Protein AF-A0A9N9BN86-F1 (afdb_monomer_lite)

Organism: NCBI:txid1117310

pLDDT: mean 84.0, std 13.34, range [49.69, 97.06]

Sequence (159 aa):
MSGKKNVKRAENRRKSSTTIDMEAQTDTLFTNIRNTLSELECGFEDIDRLLEPLLSRPLSELASSLGPIDRARLYLLYGFTLNSLISLFLELKGQDSKIKILEEQYKRIQDCSEKITNTVNPPQPSLSINRNAASRFIKHALTNRDNDARENRRGGGLK

Secondary structure (DSSP, 8-state):
--HHHHHHHHHHHHHHHHHHHHHHHHHHHHHHHHHHHHHHHHHHHHHHHHHHHHHSS-HHHHHHTS-HHHHHHHHHHHHHHHHHHHHHHHHHTT--S--HHHHHHHHHHHHHHHHHHHHHSPPPP-----HHHHHHHHHHHHHHHHHHHHHHHHTT---

InterPro domains:
  IPR011082 Exosome-associated factor Rrp47/DNA strand repair C1D [PTHR15341] (31-148)

Radius of gyration: 37.5 Å; chains: 1; bounding box: 89×49×107 Å

Structure (mmCIF, N/CA/C/O backbone):
data_AF-A0A9N9BN86-F1
#
_entry.id   AF-A0A9N9BN86-F1
#
loop_
_atom_site.group_PDB
_atom_site.id
_atom_site.type_symbol
_atom_site.label_atom_id
_atom_site.label_alt_id
_atom_site.label_comp_id
_atom_site.label_asym_id
_atom_site.label_entity_id
_atom_site.label_seq_id
_atom_site.pdbx_PDB_ins_code
_atom_site.Cartn_x
_atom_site.Cartn_y
_atom_site.Cartn_z
_atom_site.occupancy
_atom_site.B_iso_or_equiv
_atom_site.auth_seq_id
_atom_site.auth_comp_id
_atom_site.auth_asym_id
_atom_site.auth_atom_id
_atom_site.pdbx_PDB_model_num
ATOM 1 N N . MET A 1 1 ? -20.229 23.419 70.866 1.00 56.28 1 MET A N 1
ATOM 2 C CA . MET A 1 1 ? -20.761 22.451 69.869 1.00 56.28 1 MET A CA 1
ATOM 3 C C . MET A 1 1 ? -20.727 22.946 68.403 1.00 56.28 1 MET A C 1
ATOM 5 O O . MET A 1 1 ? -21.299 22.286 67.546 1.00 56.28 1 MET A O 1
ATOM 9 N N . SER A 1 2 ? -20.017 24.038 68.063 1.00 56.75 2 SER A N 1
ATOM 10 C CA . SER A 1 2 ? -20.078 24.659 66.717 1.00 56.75 2 SER A CA 1
ATOM 11 C C . SER A 1 2 ? -19.072 24.095 65.682 1.00 56.75 2 SER A C 1
ATOM 13 O O . SER A 1 2 ? -19.364 24.034 64.490 1.00 56.75 2 SER A O 1
ATOM 15 N N . GLY A 1 3 ? -17.914 23.575 66.115 1.00 56.47 3 GLY A N 1
ATOM 16 C CA . GLY A 1 3 ? -16.835 23.148 65.201 1.00 56.47 3 GLY A CA 1
ATOM 17 C C . GLY A 1 3 ? -17.127 21.902 64.347 1.00 56.47 3 GLY A C 1
ATOM 18 O O . GLY A 1 3 ? -16.774 21.863 63.172 1.00 56.47 3 GLY A O 1
ATOM 19 N N . LYS A 1 4 ? -17.840 20.896 64.881 1.00 57.38 4 LYS A N 1
ATOM 20 C CA . LYS A 1 4 ? -18.084 19.618 64.170 1.00 57.38 4 LYS A CA 1
ATOM 21 C C . LYS A 1 4 ? -19.048 19.744 62.976 1.00 57.38 4 LYS A C 1
ATOM 23 O O . LYS A 1 4 ? -19.003 18.916 62.069 1.00 57.38 4 LYS A O 1
ATOM 28 N N . LYS A 1 5 ? -19.906 20.775 62.950 1.00 60.00 5 LYS A N 1
ATOM 29 C CA . LYS A 1 5 ? -20.876 21.013 61.862 1.00 60.00 5 LYS A CA 1
ATOM 30 C C . LYS A 1 5 ? -20.208 21.622 60.621 1.00 60.00 5 LYS A C 1
ATOM 32 O O . LYS A 1 5 ? -20.579 21.280 59.502 1.00 60.00 5 LYS A O 1
ATOM 37 N N . ASN A 1 6 ? -19.187 22.461 60.817 1.00 60.88 6 ASN A N 1
ATOM 38 C CA . ASN A 1 6 ? -18.442 23.091 59.722 1.00 60.88 6 ASN A CA 1
ATOM 39 C C . ASN A 1 6 ? -17.482 22.122 59.018 1.00 60.88 6 ASN A C 1
ATOM 41 O O . ASN A 1 6 ? -17.391 22.155 57.795 1.00 60.88 6 ASN A O 1
ATOM 45 N N . VAL A 1 7 ? -16.851 21.200 59.754 1.00 62.47 7 VAL A N 1
ATOM 46 C CA . VAL A 1 7 ? -15.955 20.185 59.165 1.00 62.47 7 VAL A CA 1
ATOM 47 C C . VAL A 1 7 ? -16.724 19.224 58.248 1.00 62.47 7 VAL A C 1
ATOM 49 O O . VAL A 1 7 ? -16.340 19.041 57.097 1.00 62.47 7 VAL A O 1
ATOM 52 N N . LYS A 1 8 ? -17.885 18.707 58.687 1.00 63.38 8 LYS A N 1
ATOM 53 C CA . LYS A 1 8 ? -18.746 17.852 57.842 1.00 63.38 8 LYS A CA 1
ATOM 54 C C . LYS A 1 8 ? -19.254 18.567 56.583 1.00 63.38 8 LYS A C 1
ATOM 56 O O . LYS A 1 8 ? -19.378 17.944 55.534 1.00 63.38 8 LYS A O 1
ATOM 61 N N . ARG A 1 9 ? -19.533 19.875 56.665 1.00 60.53 9 ARG A N 1
ATOM 62 C CA . ARG A 1 9 ? -19.994 20.683 55.522 1.00 60.53 9 ARG A CA 1
ATOM 63 C C . ARG A 1 9 ? -18.872 20.958 54.514 1.00 60.53 9 ARG A C 1
ATOM 65 O O . ARG A 1 9 ? -19.133 20.953 53.315 1.00 60.53 9 ARG A O 1
ATOM 72 N N . ALA A 1 10 ? -17.644 21.170 54.987 1.00 62.84 10 ALA A N 1
ATOM 73 C CA . ALA A 1 10 ? -16.469 21.347 54.136 1.00 62.84 10 ALA A CA 1
ATOM 74 C C . ALA A 1 10 ? -16.081 20.045 53.416 1.00 62.84 10 ALA A C 1
ATOM 76 O O . ALA A 1 10 ? -15.748 20.068 52.236 1.00 62.84 10 ALA A O 1
ATOM 77 N N . GLU A 1 11 ? -16.192 18.903 54.092 1.00 65.31 11 GLU A N 1
ATOM 78 C CA . GLU A 1 11 ? -15.864 17.601 53.509 1.00 65.31 11 GLU A CA 1
ATOM 79 C C . GLU A 1 11 ? -16.904 17.119 52.490 1.00 65.31 11 GLU A C 1
ATOM 81 O O . GLU A 1 11 ? -16.539 16.568 51.454 1.00 65.31 11 GLU A O 1
ATOM 86 N N . ASN A 1 12 ? -18.189 17.421 52.708 1.00 62.84 12 ASN A N 1
ATOM 87 C CA . ASN A 1 12 ? -19.237 17.137 51.725 1.00 62.84 12 ASN A CA 1
ATOM 88 C C . ASN A 1 12 ? -19.093 17.995 50.453 1.00 62.84 12 ASN A C 1
ATOM 90 O O . ASN A 1 12 ? -19.348 17.517 49.353 1.00 62.84 12 ASN A O 1
ATOM 94 N N . ARG A 1 13 ? -18.626 19.248 50.586 1.00 61.78 13 ARG A N 1
ATOM 95 C CA . ARG A 1 13 ? -18.305 20.121 49.440 1.00 61.78 13 ARG A CA 1
ATOM 96 C C . ARG A 1 13 ? -17.086 19.636 48.656 1.00 61.78 13 ARG A C 1
ATOM 98 O O . ARG A 1 13 ? -17.100 19.699 47.436 1.00 61.78 13 ARG A O 1
ATOM 105 N N . ARG A 1 14 ? -16.060 19.123 49.344 1.00 60.78 14 ARG A N 1
ATOM 106 C CA . ARG A 1 14 ? -14.881 18.524 48.698 1.00 60.78 14 ARG A CA 1
ATOM 107 C C . ARG A 1 14 ? -15.240 17.242 47.946 1.00 60.78 14 ARG A C 1
ATOM 109 O O . ARG A 1 14 ? -14.880 17.127 46.786 1.00 60.78 14 ARG A O 1
ATOM 116 N N . LYS A 1 15 ? -16.020 16.340 48.557 1.00 62.69 15 LYS A N 1
ATOM 117 C CA . LYS A 1 15 ? -16.512 15.121 47.889 1.00 62.69 15 LYS A CA 1
ATOM 118 C C . LYS A 1 15 ? -17.380 15.438 46.670 1.00 62.69 15 LYS A C 1
ATOM 120 O O . LYS A 1 15 ? -17.155 14.850 45.626 1.00 62.69 15 LYS A O 1
ATOM 125 N N . SER A 1 16 ? -18.292 16.407 46.790 1.00 60.28 16 SER A N 1
ATOM 126 C CA . SER A 1 16 ? -19.118 16.896 45.676 1.00 60.28 16 SER A CA 1
ATOM 127 C C . SER A 1 16 ? -18.297 17.513 44.535 1.00 60.28 16 SER A C 1
ATOM 129 O O . SER A 1 16 ? -18.668 17.335 43.384 1.00 60.28 16 SER A O 1
ATOM 131 N N . SER A 1 17 ? -17.202 18.224 44.826 1.00 63.25 17 SER A N 1
ATOM 132 C CA . SER A 1 17 ? -16.309 18.770 43.791 1.00 63.25 17 SER A CA 1
ATOM 133 C C . SER A 1 17 ? -15.570 17.654 43.055 1.00 63.25 17 SER A C 1
ATOM 135 O O . SER A 1 17 ? -15.606 17.606 41.837 1.00 63.25 17 SER A O 1
ATOM 137 N N . THR A 1 18 ? -14.983 16.700 43.786 1.00 64.62 18 THR A N 1
ATOM 138 C CA . THR A 1 18 ? -14.238 15.583 43.184 1.00 64.62 18 THR A CA 1
ATOM 139 C C . THR A 1 18 ? -15.123 14.679 42.322 1.00 64.62 18 THR A C 1
ATOM 141 O O . THR A 1 18 ? -14.659 14.170 41.308 1.00 64.62 18 THR A O 1
ATOM 144 N N . THR A 1 19 ? -16.396 14.487 42.687 1.00 64.88 19 THR A N 1
ATOM 145 C CA . THR A 1 19 ? -17.356 13.745 41.852 1.00 64.88 19 THR A CA 1
ATOM 146 C C . THR A 1 19 ? -17.712 14.496 40.572 1.00 64.88 19 THR A C 1
ATOM 148 O O . THR A 1 19 ? -17.741 13.874 39.519 1.00 64.88 19 THR A O 1
ATOM 151 N N . ILE A 1 20 ? -17.902 15.819 40.640 1.00 70.62 20 ILE A N 1
ATOM 152 C CA . ILE A 1 20 ? -18.182 16.655 39.459 1.00 70.62 20 ILE A CA 1
ATOM 153 C C . ILE A 1 20 ? -16.983 16.657 38.496 1.00 70.62 20 ILE A C 1
ATOM 155 O O . ILE A 1 20 ? -17.166 16.536 37.288 1.00 70.62 20 ILE A O 1
ATOM 159 N N . ASP A 1 21 ? -15.758 16.731 39.020 1.00 70.81 21 ASP A N 1
ATOM 160 C CA . ASP A 1 21 ? -14.534 16.706 38.209 1.00 70.81 21 ASP A CA 1
ATOM 161 C C . ASP A 1 21 ? -14.336 15.341 37.512 1.00 70.81 21 ASP A C 1
ATOM 163 O O . ASP A 1 21 ? -13.904 15.275 36.361 1.00 70.81 21 ASP A O 1
ATOM 167 N N . MET A 1 22 ? -14.699 14.239 38.181 1.00 73.50 22 MET A N 1
ATOM 168 C CA . MET A 1 22 ? -14.704 12.893 37.595 1.00 73.50 22 MET A CA 1
ATOM 169 C C . MET A 1 22 ? -15.784 12.721 36.520 1.00 73.50 22 MET A C 1
ATOM 171 O O . MET A 1 22 ? -15.494 12.147 35.473 1.00 73.50 22 MET A O 1
ATOM 175 N N . GLU A 1 23 ? -17.001 13.214 36.764 1.00 75.12 23 GLU A N 1
ATOM 176 C CA . GLU A 1 23 ? -18.119 13.160 35.811 1.00 75.12 23 GLU A CA 1
ATOM 177 C C . GLU A 1 23 ? -17.799 13.963 34.539 1.00 75.12 23 GLU A C 1
ATOM 179 O O . GLU A 1 23 ? -17.913 13.442 33.428 1.00 75.12 23 GLU A O 1
ATOM 184 N N . ALA A 1 24 ? -17.254 15.174 34.691 1.00 76.88 24 ALA A N 1
ATOM 185 C CA . ALA A 1 24 ? -16.799 15.992 33.568 1.00 76.88 24 ALA A CA 1
ATOM 186 C C . ALA A 1 24 ? -15.672 15.312 32.763 1.00 76.88 24 ALA A C 1
ATOM 188 O O . ALA A 1 24 ? -15.652 15.372 31.529 1.00 76.88 24 ALA A O 1
ATOM 189 N N . GLN A 1 25 ? -14.749 14.617 33.439 1.00 84.56 25 GLN A N 1
ATOM 190 C CA . GLN A 1 25 ? -13.692 13.850 32.777 1.00 84.56 25 GLN A CA 1
ATOM 191 C C . GLN A 1 25 ? -14.255 12.644 32.009 1.00 84.56 25 GLN A C 1
ATOM 193 O O . GLN A 1 25 ? -13.784 12.346 30.907 1.00 84.56 25 GLN A O 1
ATOM 198 N N . THR A 1 26 ? -15.268 11.958 32.552 1.00 85.81 26 THR A N 1
ATOM 199 C CA . THR A 1 26 ? -15.932 10.850 31.853 1.00 85.81 26 THR A CA 1
ATOM 200 C C . THR A 1 26 ? -16.718 11.328 30.641 1.00 85.81 26 THR A C 1
ATOM 202 O O . THR A 1 26 ? -16.586 10.728 29.578 1.00 85.81 26 THR A O 1
ATOM 205 N N . ASP A 1 27 ? -17.444 12.442 30.743 1.00 90.81 27 ASP A N 1
ATOM 206 C CA . ASP A 1 27 ? -18.188 13.024 29.620 1.00 90.81 27 ASP A CA 1
ATOM 207 C C . ASP A 1 27 ? -17.250 13.466 28.492 1.00 90.81 27 ASP A C 1
ATOM 209 O O . ASP A 1 27 ? -17.519 13.234 27.308 1.00 90.81 27 ASP A O 1
ATOM 213 N N . THR A 1 28 ? -16.097 14.028 28.857 1.00 93.12 28 THR A N 1
ATOM 214 C CA . THR A 1 28 ? -15.039 14.379 27.902 1.00 93.12 28 THR A CA 1
ATOM 215 C C . THR A 1 28 ? -14.486 13.130 27.209 1.00 93.12 28 THR A C 1
ATOM 217 O O . THR A 1 28 ? -14.339 13.112 25.987 1.00 93.12 28 THR A O 1
ATOM 220 N N . LEU A 1 29 ? -14.233 12.049 27.955 1.00 95.06 29 LEU A N 1
ATOM 221 C CA . LEU A 1 29 ? -13.775 10.772 27.398 1.00 95.06 29 LEU A CA 1
ATOM 222 C C . LEU A 1 29 ? -14.811 10.145 26.451 1.00 95.06 29 LEU A C 1
ATOM 224 O O . LEU A 1 29 ? -14.447 9.720 25.355 1.00 95.06 29 LEU A O 1
ATOM 228 N N . PHE A 1 30 ? -16.093 10.131 26.822 1.00 95.06 30 PHE A N 1
ATOM 229 C CA . PHE A 1 30 ? -17.164 9.631 25.954 1.00 95.06 30 PHE A CA 1
ATOM 230 C C . PHE A 1 30 ? -17.305 10.457 24.677 1.00 95.06 30 PHE A C 1
ATOM 232 O O . PHE A 1 30 ? -17.513 9.893 23.602 1.00 95.06 30 PHE A O 1
ATOM 239 N N . THR A 1 31 ? -17.158 11.777 24.783 1.00 95.81 31 THR A N 1
ATOM 240 C CA . THR A 1 31 ? -17.179 12.676 23.625 1.00 95.81 31 THR A CA 1
ATOM 241 C C . THR A 1 31 ? -16.017 12.374 22.682 1.00 95.81 31 THR A C 1
ATOM 243 O O . THR A 1 31 ? -16.235 12.212 21.485 1.00 95.81 31 THR A O 1
ATOM 246 N N . ASN A 1 32 ? -14.803 12.194 23.211 1.00 95.75 32 ASN A N 1
ATOM 247 C CA . ASN A 1 32 ? -13.636 11.840 22.402 1.00 95.75 32 ASN A CA 1
ATOM 248 C C . ASN A 1 32 ? -13.821 10.502 21.679 1.00 95.75 32 ASN A C 1
ATOM 250 O O . ASN A 1 32 ? -13.582 10.426 20.480 1.00 95.75 32 ASN A O 1
ATOM 254 N N . ILE A 1 33 ? -14.307 9.469 22.376 1.00 95.75 33 ILE A N 1
ATOM 255 C CA . ILE A 1 33 ? -14.568 8.155 21.766 1.00 95.75 33 ILE A CA 1
ATOM 256 C C . ILE A 1 33 ? -15.593 8.267 20.634 1.00 95.75 33 ILE A C 1
ATOM 258 O O . ILE A 1 33 ? -15.396 7.686 19.570 1.00 95.75 33 ILE A O 1
ATOM 262 N N . ARG A 1 34 ? -16.681 9.020 20.843 1.00 96.12 34 ARG A N 1
ATOM 263 C CA . ARG A 1 34 ? -17.699 9.240 19.806 1.00 96.12 34 ARG A CA 1
ATOM 264 C C . ARG A 1 34 ? -17.137 9.969 18.593 1.00 96.12 34 ARG A C 1
ATOM 266 O O . ARG A 1 34 ? -17.435 9.569 17.473 1.00 96.12 34 ARG A O 1
ATOM 273 N N . ASN A 1 35 ? -16.321 10.995 18.814 1.00 97.06 35 ASN A N 1
ATOM 274 C CA . ASN A 1 35 ? -15.690 11.738 17.728 1.00 97.06 35 ASN A CA 1
ATOM 275 C C . ASN A 1 35 ? -14.750 10.833 16.925 1.00 97.06 35 ASN A C 1
ATOM 277 O O . ASN A 1 35 ? -14.880 10.765 15.710 1.00 97.06 35 ASN A O 1
ATOM 281 N N . THR A 1 36 ? -13.884 10.062 17.593 1.00 95.38 36 THR A N 1
ATOM 282 C CA . THR A 1 36 ? -12.988 9.110 16.918 1.00 95.38 36 THR A CA 1
ATOM 283 C C . THR A 1 36 ? -13.758 8.044 16.140 1.00 95.38 36 THR A C 1
ATOM 285 O O . THR A 1 36 ? -13.348 7.678 15.043 1.00 95.38 36 THR A O 1
ATOM 288 N N . LEU A 1 37 ? -14.883 7.551 16.668 1.00 95.25 37 LEU A N 1
ATOM 289 C CA . LEU A 1 37 ? -15.722 6.592 15.948 1.00 95.25 37 LEU A CA 1
ATOM 290 C C . LEU A 1 37 ? -16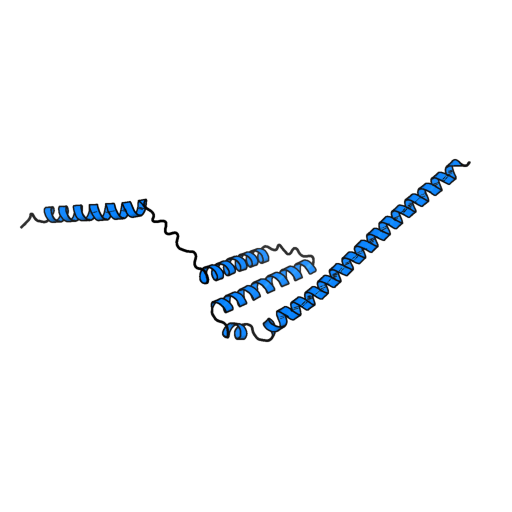.344 7.218 14.693 1.00 95.25 37 LEU A C 1
ATOM 292 O O . LEU A 1 37 ? -16.302 6.609 13.632 1.00 95.25 37 LEU A O 1
ATOM 296 N N . SER A 1 38 ? -16.857 8.445 14.801 1.00 96.56 38 SER A N 1
ATOM 297 C CA . SER A 1 38 ? -17.412 9.169 13.655 1.00 96.56 38 SER A CA 1
ATOM 298 C C . SER A 1 38 ? -16.349 9.472 12.595 1.00 96.56 38 SER A C 1
ATOM 300 O O . SER A 1 38 ? -16.617 9.327 11.407 1.00 96.56 38 SER A O 1
ATOM 302 N N . GLU A 1 39 ? -15.137 9.856 13.001 1.00 96.12 39 GLU A N 1
ATOM 303 C CA . GLU A 1 39 ? -14.004 10.056 12.088 1.00 96.12 39 GLU A CA 1
ATOM 304 C C . GLU A 1 39 ? -13.616 8.756 11.377 1.00 96.12 3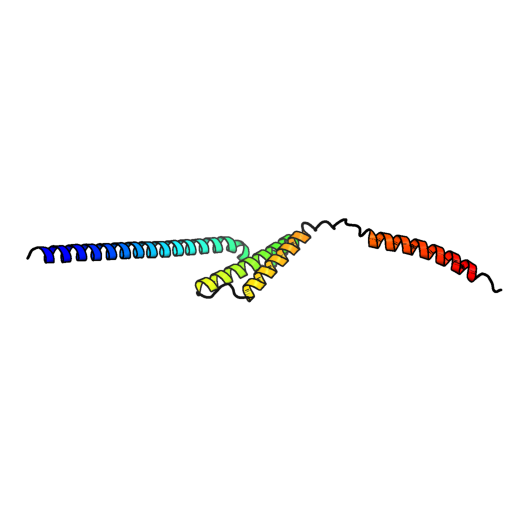9 GLU A C 1
ATOM 306 O O . GLU A 1 39 ? -13.350 8.765 10.175 1.00 96.12 39 GLU A O 1
ATOM 311 N N . LEU A 1 40 ? -13.619 7.634 12.101 1.00 94.31 40 LEU A N 1
ATOM 312 C CA . LEU A 1 40 ? -13.336 6.318 11.539 1.00 94.31 40 LEU A CA 1
ATOM 313 C C . LEU A 1 40 ? -14.399 5.895 10.513 1.00 94.31 40 LEU A C 1
ATOM 315 O O . LEU A 1 40 ? -14.045 5.399 9.447 1.00 94.31 40 LEU A O 1
ATOM 319 N N . GLU A 1 41 ? -15.683 6.110 10.808 1.00 95.31 41 GLU A N 1
ATOM 320 C CA . GLU A 1 41 ? -16.794 5.837 9.884 1.00 95.31 41 GLU A CA 1
ATOM 321 C C . GLU A 1 41 ? -16.677 6.667 8.599 1.00 95.31 41 GLU A C 1
ATOM 323 O O . GLU A 1 41 ? -16.711 6.105 7.504 1.00 95.31 41 GLU A O 1
ATOM 328 N N . CYS A 1 42 ? -16.430 7.976 8.717 1.00 96.62 42 CYS A N 1
ATOM 329 C CA . CYS A 1 42 ? -16.163 8.839 7.562 1.00 96.62 42 CYS A CA 1
ATOM 330 C C . CYS A 1 42 ? -14.940 8.363 6.761 1.00 96.62 42 CYS A C 1
ATOM 332 O O . CYS A 1 42 ? -14.967 8.340 5.532 1.00 96.62 42 CYS A O 1
ATOM 334 N N . GLY A 1 43 ? -13.875 7.936 7.449 1.00 94.62 43 GLY A N 1
ATOM 335 C CA . GLY A 1 43 ? -12.676 7.402 6.807 1.00 94.62 43 GLY A CA 1
ATOM 336 C C . GLY A 1 43 ? -12.946 6.141 5.980 1.00 94.62 43 GLY A C 1
ATOM 337 O O . GLY A 1 43 ? -12.356 5.979 4.911 1.00 94.62 43 GLY A O 1
ATOM 338 N N . PHE A 1 44 ? -13.856 5.266 6.422 1.00 94.31 44 PHE A N 1
ATOM 339 C CA . PHE A 1 44 ? -14.269 4.102 5.635 1.00 94.31 44 PHE A CA 1
ATOM 340 C C . PHE A 1 44 ? -15.038 4.493 4.371 1.00 94.31 44 PHE A C 1
ATOM 342 O O . PHE A 1 44 ? -14.747 3.946 3.309 1.00 94.31 44 PHE A O 1
ATOM 349 N N . GLU A 1 45 ? -15.944 5.473 4.448 1.00 95.88 45 GLU A N 1
ATOM 350 C CA . GLU A 1 45 ? -16.638 5.980 3.256 1.00 95.88 45 GLU A CA 1
ATOM 351 C C . GLU A 1 45 ? -15.658 6.545 2.217 1.00 95.88 45 GLU A C 1
ATOM 353 O O . GLU A 1 45 ? -15.819 6.325 1.014 1.00 95.88 45 GLU A O 1
ATOM 358 N N . ASP A 1 46 ? -14.623 7.256 2.665 1.00 95.19 46 ASP A N 1
ATOM 359 C CA . ASP A 1 46 ? -13.593 7.795 1.779 1.00 95.19 46 ASP A CA 1
ATOM 360 C C . ASP A 1 46 ? -12.752 6.684 1.133 1.00 95.19 46 ASP A C 1
ATOM 362 O O . ASP A 1 46 ? -12.465 6.743 -0.066 1.00 95.19 46 ASP A O 1
ATOM 366 N N . ILE A 1 47 ? -12.393 5.643 1.893 1.00 93.56 47 ILE A N 1
ATOM 367 C CA . ILE A 1 47 ? -11.692 4.464 1.363 1.00 93.56 47 ILE A CA 1
ATOM 368 C C . ILE A 1 47 ? -12.542 3.767 0.297 1.00 93.56 47 ILE A C 1
ATOM 370 O O . ILE A 1 47 ? -12.022 3.463 -0.778 1.00 93.56 47 ILE A O 1
ATOM 374 N N . ASP A 1 48 ? -13.834 3.557 0.551 1.00 93.25 48 ASP A N 1
ATOM 375 C CA . ASP A 1 48 ? -14.740 2.912 -0.402 1.00 93.25 48 ASP A CA 1
ATOM 376 C C . ASP A 1 48 ? -14.829 3.706 -1.712 1.00 93.25 48 ASP A C 1
ATOM 378 O O . ASP A 1 48 ? -14.672 3.136 -2.795 1.00 93.25 48 ASP A O 1
ATOM 382 N N . ARG A 1 49 ? -14.968 5.036 -1.630 1.00 94.56 49 ARG A N 1
ATOM 383 C CA . ARG A 1 49 ? -14.973 5.927 -2.806 1.00 94.56 49 ARG A CA 1
ATOM 384 C C . ARG A 1 49 ? -13.659 5.879 -3.588 1.00 94.56 49 ARG A C 1
ATOM 386 O O . ARG A 1 49 ? -13.670 5.907 -4.817 1.00 94.56 49 ARG A O 1
ATOM 393 N N . LEU A 1 50 ? -12.517 5.819 -2.901 1.00 92.62 50 LEU A N 1
ATOM 394 C CA . LEU A 1 50 ? -11.199 5.750 -3.543 1.00 92.62 50 LEU A CA 1
ATOM 395 C C . LEU A 1 50 ? -10.936 4.387 -4.199 1.00 92.62 50 LEU A C 1
ATOM 397 O O . LEU A 1 50 ? -10.255 4.320 -5.227 1.00 92.62 50 LEU A O 1
ATOM 401 N N . LEU A 1 51 ? -11.455 3.304 -3.616 1.00 91.62 51 LEU A N 1
ATOM 402 C CA . LEU A 1 51 ? -11.263 1.943 -4.113 1.00 91.62 51 LEU A CA 1
ATOM 403 C C . LEU A 1 51 ? -12.255 1.555 -5.211 1.00 91.62 51 LEU A C 1
ATOM 405 O O . LEU A 1 51 ? -11.895 0.746 -6.066 1.00 91.62 51 LEU A O 1
ATOM 409 N N . GLU A 1 52 ? -13.454 2.139 -5.240 1.00 91.81 52 GLU A N 1
ATOM 410 C CA . GLU A 1 52 ? -14.484 1.873 -6.253 1.00 91.81 52 GLU A CA 1
ATOM 411 C C . GLU A 1 52 ? -13.932 1.809 -7.695 1.00 91.81 52 GLU A C 1
ATOM 413 O O . GLU A 1 52 ? -14.096 0.771 -8.349 1.00 91.81 52 GLU A O 1
ATOM 418 N N . PRO A 1 53 ? -13.206 2.820 -8.220 1.00 88.56 53 PRO A N 1
ATOM 419 C CA . PRO A 1 53 ? -12.705 2.765 -9.593 1.00 88.56 53 PRO A CA 1
ATOM 420 C C . PRO A 1 53 ? -11.687 1.640 -9.811 1.00 88.56 53 PRO A C 1
ATOM 422 O O . PRO A 1 53 ? -11.621 1.073 -10.906 1.00 88.56 53 PRO A O 1
ATOM 425 N N . LEU A 1 54 ? -10.906 1.292 -8.785 1.00 86.19 54 LEU A N 1
ATOM 426 C CA . LEU A 1 54 ? -9.910 0.224 -8.854 1.00 86.19 54 LEU A CA 1
ATOM 427 C C . LEU A 1 54 ? -10.555 -1.164 -8.833 1.00 86.19 54 LEU A C 1
ATOM 429 O O . LEU A 1 54 ? -10.018 -2.064 -9.475 1.00 86.19 54 LEU A O 1
ATOM 433 N N . LEU A 1 55 ? -11.678 -1.319 -8.128 1.00 89.19 55 LEU A N 1
ATOM 434 C CA . LEU A 1 55 ? -12.404 -2.581 -7.952 1.00 89.19 55 LEU A CA 1
ATOM 435 C C . LEU A 1 55 ? -13.531 -2.787 -8.977 1.00 89.19 55 LEU A C 1
ATOM 437 O O . LEU A 1 55 ? -14.059 -3.891 -9.088 1.00 89.19 55 LEU A O 1
ATOM 441 N N . SER A 1 56 ? -13.866 -1.757 -9.761 1.00 90.56 56 SER A N 1
ATOM 442 C CA . SER A 1 56 ? -14.906 -1.788 -10.805 1.00 90.56 56 SER A CA 1
ATOM 443 C C . SER A 1 56 ? -14.686 -2.844 -11.899 1.00 90.56 56 SER A C 1
ATOM 445 O O . SER A 1 56 ? -15.629 -3.239 -12.585 1.00 90.56 56 SER A O 1
ATOM 447 N N . ARG A 1 57 ? -13.444 -3.304 -12.075 1.00 90.62 57 ARG A N 1
ATOM 448 C CA . ARG A 1 57 ? -13.048 -4.321 -13.053 1.00 90.62 57 ARG A CA 1
ATOM 449 C C . ARG A 1 57 ? -11.925 -5.200 -12.504 1.00 90.62 57 ARG A C 1
ATOM 451 O O . ARG A 1 57 ? -11.180 -4.756 -11.629 1.00 90.62 57 ARG A O 1
ATOM 458 N N . PRO A 1 58 ? -11.736 -6.418 -13.040 1.00 92.75 58 PRO A N 1
ATOM 459 C CA . PRO A 1 58 ? -10.628 -7.274 -12.645 1.00 92.75 58 PRO A CA 1
ATOM 460 C C . PRO A 1 58 ? -9.271 -6.575 -12.797 1.00 92.75 58 PRO A C 1
ATOM 462 O O . PRO A 1 58 ? -8.982 -5.937 -13.813 1.00 92.75 58 PRO A O 1
ATOM 465 N N . LEU A 1 59 ? -8.394 -6.755 -11.805 1.00 92.12 59 LEU A N 1
ATOM 466 C CA . LEU A 1 59 ? -7.047 -6.176 -11.805 1.00 92.12 59 LEU A CA 1
ATOM 467 C C . LEU A 1 59 ? -6.242 -6.560 -13.058 1.00 92.12 59 LEU A C 1
ATOM 469 O O . LEU A 1 59 ? -5.492 -5.739 -13.579 1.00 92.12 59 LEU A O 1
ATOM 473 N N . SER A 1 60 ? -6.411 -7.783 -13.568 1.00 91.62 60 SER A N 1
ATOM 474 C CA . SER A 1 60 ? -5.762 -8.250 -14.801 1.00 91.62 60 SER A CA 1
ATOM 475 C C . SER A 1 60 ? -6.137 -7.401 -16.017 1.00 91.62 60 SER A C 1
ATOM 477 O O . SER A 1 60 ? -5.267 -7.051 -16.814 1.00 91.62 60 SER A O 1
ATOM 479 N N . GLU A 1 61 ? -7.409 -7.023 -16.140 1.00 92.44 61 GLU A N 1
ATOM 480 C CA . GLU A 1 61 ? -7.912 -6.190 -17.232 1.00 92.44 61 GLU A CA 1
ATOM 481 C C . GLU A 1 61 ? -7.398 -4.757 -17.107 1.00 92.44 61 GLU A C 1
ATOM 483 O O . GLU A 1 61 ? -6.846 -4.212 -18.066 1.00 92.44 61 GLU A O 1
ATOM 488 N N . LEU A 1 62 ? -7.486 -4.173 -15.907 1.00 90.81 62 LEU A N 1
ATOM 489 C CA . LEU A 1 62 ? -6.943 -2.846 -15.615 1.00 90.81 62 LEU A CA 1
ATOM 490 C C . LEU A 1 62 ? -5.438 -2.790 -15.932 1.00 90.81 62 LEU A C 1
ATOM 492 O O . LEU A 1 62 ? -4.993 -1.921 -16.680 1.00 90.81 62 LEU A O 1
ATOM 496 N N . ALA A 1 63 ? -4.669 -3.766 -15.448 1.00 92.88 63 ALA A N 1
ATOM 497 C CA . ALA A 1 63 ? -3.230 -3.865 -15.668 1.00 92.88 63 ALA A CA 1
ATOM 498 C C . ALA A 1 63 ? -2.858 -4.053 -17.148 1.00 92.88 63 ALA A C 1
ATOM 500 O O . ALA A 1 63 ? -1.833 -3.525 -17.591 1.00 92.88 63 ALA A O 1
ATOM 501 N N . SER A 1 64 ? -3.669 -4.789 -17.917 1.00 93.25 64 SER A N 1
ATOM 502 C CA . SER A 1 64 ? -3.404 -5.073 -19.335 1.00 93.25 64 SER A CA 1
ATOM 503 C C . SER A 1 64 ? -3.386 -3.811 -20.203 1.00 93.25 64 SER A C 1
ATOM 505 O O . SER A 1 64 ? -2.565 -3.717 -21.114 1.00 93.25 64 SER A O 1
ATOM 507 N N . SER A 1 65 ? -4.212 -2.815 -19.862 1.00 91.81 65 SER A N 1
ATOM 508 C CA . SER A 1 65 ? -4.292 -1.529 -20.568 1.00 91.81 65 SER A CA 1
ATOM 509 C C . SER A 1 65 ? -3.131 -0.566 -20.284 1.00 91.81 65 SER A C 1
ATOM 511 O O . SER A 1 65 ? -2.989 0.438 -20.977 1.00 91.81 65 SER A O 1
ATOM 513 N N . LEU A 1 66 ? -2.295 -0.857 -19.282 1.00 94.88 66 LEU A N 1
ATOM 514 C CA . LEU A 1 66 ? -1.218 0.028 -18.839 1.00 94.88 66 LEU A CA 1
ATOM 515 C C . LEU A 1 66 ? 0.138 -0.369 -19.425 1.00 94.88 66 LEU A C 1
ATOM 517 O O . LEU A 1 66 ? 0.447 -1.557 -19.595 1.00 94.88 66 LEU A O 1
ATOM 521 N N . GLY A 1 67 ? 0.983 0.644 -19.645 1.00 96.25 67 GLY A N 1
ATOM 522 C CA . GLY A 1 67 ? 2.400 0.460 -19.949 1.00 96.25 67 GLY A CA 1
ATOM 523 C C . GLY A 1 67 ? 3.162 -0.189 -18.781 1.00 96.25 67 GLY A C 1
ATOM 524 O O . GLY A 1 67 ? 2.667 -0.206 -17.652 1.00 96.25 67 GLY A O 1
ATOM 525 N N . PRO A 1 68 ? 4.380 -0.719 -19.006 1.00 95.00 68 PRO A N 1
ATOM 526 C CA . PRO A 1 68 ? 5.096 -1.513 -18.002 1.00 95.00 68 PRO A CA 1
ATOM 527 C C . PRO A 1 68 ? 5.315 -0.799 -16.659 1.00 95.00 68 PRO A C 1
ATOM 529 O O . PRO A 1 68 ? 5.136 -1.403 -15.603 1.00 95.00 68 PRO A O 1
ATOM 532 N N . ILE A 1 69 ? 5.668 0.489 -16.693 1.00 95.56 69 ILE A N 1
ATOM 533 C CA . ILE A 1 69 ? 5.945 1.290 -15.490 1.00 95.56 69 ILE A CA 1
ATOM 534 C C . ILE A 1 69 ? 4.655 1.563 -14.713 1.00 95.56 69 ILE A C 1
ATOM 536 O O . ILE A 1 69 ? 4.604 1.345 -13.504 1.00 95.56 69 ILE A O 1
ATOM 540 N N . ASP A 1 70 ? 3.597 1.994 -15.396 1.00 95.69 70 ASP A N 1
ATOM 541 C CA . ASP A 1 70 ? 2.320 2.303 -14.747 1.00 95.69 70 ASP A CA 1
ATOM 542 C C . ASP A 1 70 ? 1.641 1.043 -14.213 1.00 95.69 70 ASP A C 1
ATOM 544 O O . ASP A 1 70 ? 1.062 1.055 -13.129 1.00 95.69 70 ASP A O 1
ATOM 548 N N . ARG A 1 71 ? 1.814 -0.087 -14.902 1.00 95.81 71 ARG A N 1
ATOM 549 C CA . ARG A 1 71 ? 1.409 -1.402 -14.406 1.00 95.81 71 ARG A CA 1
ATOM 550 C C . ARG A 1 71 ? 2.145 -1.779 -13.119 1.00 95.81 71 ARG A C 1
ATOM 552 O O . ARG A 1 71 ? 1.522 -2.277 -12.185 1.00 95.81 71 ARG A O 1
ATOM 559 N N . ALA A 1 72 ? 3.454 -1.536 -13.043 1.00 95.81 72 ALA A N 1
ATOM 560 C CA . ALA A 1 72 ? 4.227 -1.794 -11.829 1.00 95.81 72 ALA A CA 1
ATOM 561 C C . ALA A 1 72 ? 3.768 -0.902 -10.662 1.00 95.81 72 ALA A C 1
ATOM 563 O O . ALA A 1 72 ? 3.613 -1.394 -9.545 1.00 95.81 72 ALA A O 1
ATOM 564 N N . ARG A 1 73 ? 3.481 0.382 -10.926 1.00 95.25 73 ARG A N 1
ATOM 565 C CA . ARG A 1 73 ? 2.907 1.309 -9.934 1.00 95.25 73 ARG A CA 1
ATOM 566 C C . ARG A 1 73 ? 1.539 0.844 -9.441 1.00 95.25 73 ARG A C 1
ATOM 568 O O . ARG A 1 73 ? 1.301 0.869 -8.240 1.00 95.25 73 ARG A O 1
ATOM 575 N N . LEU A 1 74 ? 0.675 0.375 -10.342 1.00 94.44 74 LEU A N 1
ATOM 576 C CA . LEU A 1 74 ? -0.636 -0.167 -9.987 1.00 94.44 74 LEU A CA 1
ATOM 577 C C . LEU A 1 74 ? -0.513 -1.373 -9.046 1.00 94.44 74 LEU A C 1
ATOM 579 O O . LEU A 1 74 ? -1.164 -1.402 -8.006 1.00 94.44 74 LEU A O 1
ATOM 583 N N . TYR A 1 75 ? 0.340 -2.348 -9.373 1.00 94.44 75 TYR A N 1
ATOM 584 C CA . TYR A 1 75 ? 0.548 -3.512 -8.506 1.00 94.44 75 TYR A CA 1
ATOM 585 C C . TYR A 1 75 ? 1.162 -3.140 -7.154 1.00 94.44 75 TYR A C 1
ATOM 587 O O . TYR A 1 75 ? 0.787 -3.716 -6.133 1.00 94.44 75 TYR A O 1
ATOM 595 N N . LEU A 1 76 ? 2.075 -2.165 -7.130 1.00 95.88 76 LEU A N 1
ATOM 596 C CA . LEU A 1 76 ? 2.640 -1.645 -5.889 1.00 95.88 76 LEU A CA 1
ATOM 597 C C . LEU A 1 76 ? 1.566 -0.985 -5.015 1.00 95.88 76 LEU A C 1
ATOM 599 O O . LEU A 1 76 ? 1.506 -1.260 -3.819 1.00 95.88 76 LEU A O 1
ATOM 603 N N . LEU A 1 77 ? 0.699 -0.165 -5.617 1.00 93.88 77 LEU A N 1
ATOM 604 C CA . LEU A 1 77 ? -0.424 0.481 -4.939 1.00 93.88 77 LEU A CA 1
ATOM 605 C C . LEU A 1 77 ? -1.392 -0.555 -4.353 1.00 93.88 77 LEU A C 1
ATOM 607 O O . LEU A 1 77 ? -1.784 -0.441 -3.195 1.00 93.88 77 LEU A O 1
ATOM 611 N N . TYR A 1 78 ? -1.723 -1.601 -5.111 1.00 93.31 78 TYR A N 1
ATOM 612 C CA . TYR A 1 78 ? -2.538 -2.721 -4.630 1.00 93.31 78 TYR A CA 1
ATOM 613 C C . TYR A 1 78 ? -1.893 -3.445 -3.441 1.00 93.31 78 TYR A C 1
ATOM 615 O O . TYR A 1 78 ? -2.549 -3.709 -2.437 1.00 93.31 78 TYR A O 1
ATOM 623 N N . GLY A 1 79 ? -0.595 -3.744 -3.523 1.00 93.38 79 GLY A N 1
ATOM 624 C CA . GLY A 1 79 ? 0.128 -4.379 -2.421 1.00 93.38 79 GLY A CA 1
ATOM 625 C C . GLY A 1 79 ? 0.145 -3.515 -1.159 1.00 93.38 79 GLY A C 1
ATOM 626 O O . GLY A 1 79 ? -0.109 -4.018 -0.067 1.00 93.38 79 GLY A O 1
ATOM 627 N N . PHE A 1 80 ? 0.397 -2.214 -1.312 1.00 94.00 80 PHE A N 1
ATOM 628 C CA . PHE A 1 80 ? 0.395 -1.261 -0.204 1.00 94.00 80 PHE A CA 1
ATOM 629 C C . PHE A 1 80 ? -0.983 -1.136 0.448 1.00 94.00 80 PHE A C 1
ATOM 631 O O . PHE A 1 80 ? -1.094 -1.317 1.657 1.00 94.00 80 PHE A O 1
ATOM 638 N N . THR A 1 81 ? -2.028 -0.904 -0.348 1.00 93.50 81 THR A N 1
ATOM 639 C CA . THR A 1 81 ? -3.405 -0.759 0.149 1.00 93.50 81 THR A CA 1
ATOM 640 C C . THR A 1 81 ? -3.877 -2.006 0.893 1.00 93.50 81 THR A C 1
ATOM 642 O O . THR A 1 81 ? -4.367 -1.884 2.012 1.00 93.50 81 THR A O 1
ATOM 645 N N . LEU A 1 82 ? -3.653 -3.208 0.351 1.00 92.56 82 LEU A N 1
ATOM 646 C CA . LEU A 1 82 ? -3.986 -4.460 1.042 1.00 92.56 82 LEU A CA 1
ATOM 647 C C . LEU A 1 82 ? -3.248 -4.598 2.378 1.00 92.56 82 LEU A C 1
ATOM 649 O O . LEU A 1 82 ? -3.859 -4.962 3.380 1.00 92.56 82 LEU A O 1
ATOM 653 N N . ASN A 1 83 ? -1.951 -4.285 2.411 1.00 93.38 83 ASN A N 1
ATOM 654 C CA . ASN A 1 83 ? -1.159 -4.357 3.636 1.00 93.38 83 ASN A CA 1
ATOM 655 C C . ASN A 1 83 ? -1.677 -3.373 4.700 1.00 93.38 83 ASN A C 1
ATOM 657 O O . ASN A 1 83 ? -1.829 -3.741 5.864 1.00 93.38 83 ASN A O 1
ATOM 661 N N . SER A 1 84 ? -2.014 -2.145 4.297 1.00 92.62 84 SER A N 1
ATOM 662 C CA . SER A 1 84 ? -2.597 -1.132 5.182 1.00 92.62 84 SER A CA 1
ATOM 663 C C . SER A 1 84 ? -3.975 -1.537 5.711 1.00 92.62 84 SER A C 1
ATOM 665 O O . SER A 1 84 ? -4.224 -1.395 6.905 1.00 92.62 84 SER A O 1
ATOM 667 N N . LEU A 1 85 ? -4.847 -2.099 4.869 1.00 92.94 85 LEU A N 1
ATOM 668 C CA . LEU A 1 85 ? -6.169 -2.575 5.294 1.00 92.94 85 LEU A CA 1
ATOM 669 C C . LEU A 1 85 ? -6.073 -3.764 6.259 1.00 92.94 85 LEU A C 1
ATOM 671 O O . LEU A 1 85 ? -6.824 -3.827 7.229 1.00 92.94 85 LEU A O 1
ATOM 675 N N . ILE A 1 86 ? -5.127 -4.683 6.040 1.00 93.00 86 ILE A N 1
ATOM 676 C CA . ILE A 1 86 ? -4.857 -5.783 6.977 1.00 93.00 86 ILE A CA 1
ATOM 677 C C . ILE A 1 86 ? -4.347 -5.233 8.313 1.00 93.00 86 ILE A C 1
ATOM 679 O O . ILE A 1 86 ? -4.813 -5.672 9.362 1.00 93.00 86 ILE A O 1
ATOM 683 N N . SER A 1 87 ? -3.433 -4.258 8.288 1.00 91.62 87 SER A N 1
ATOM 684 C CA . SER A 1 87 ? -2.952 -3.575 9.498 1.00 91.62 87 SER A CA 1
ATOM 685 C C . SER A 1 87 ? -4.108 -2.971 10.293 1.00 91.62 87 SER A C 1
ATOM 687 O O . SER A 1 87 ? -4.245 -3.246 11.482 1.00 91.62 87 SER A O 1
ATOM 689 N N . LEU A 1 88 ? -4.977 -2.216 9.613 1.00 92.38 88 LEU A N 1
ATOM 690 C CA . LEU A 1 88 ? -6.160 -1.597 10.207 1.00 92.38 88 LEU A CA 1
ATOM 691 C C . LEU A 1 88 ? -7.102 -2.651 10.801 1.00 92.38 88 LEU A C 1
ATOM 693 O O . LEU A 1 88 ? -7.567 -2.509 11.927 1.00 92.38 88 LEU A O 1
ATOM 697 N N . PHE A 1 89 ? -7.355 -3.741 10.077 1.00 92.81 89 PHE A N 1
ATOM 698 C CA . PHE A 1 89 ? -8.184 -4.838 10.569 1.00 92.81 89 PHE A CA 1
ATOM 699 C C . PHE A 1 89 ? -7.629 -5.461 11.860 1.00 92.81 89 PHE A C 1
ATOM 701 O O . PHE A 1 89 ? -8.397 -5.737 12.783 1.00 92.81 89 PHE A O 1
ATOM 708 N N . LEU A 1 90 ? -6.311 -5.672 11.943 1.00 92.69 90 LEU A N 1
ATOM 709 C CA . LEU A 1 90 ? -5.662 -6.214 13.140 1.00 92.69 90 LEU A CA 1
ATOM 710 C C . LEU A 1 90 ? -5.789 -5.256 14.331 1.00 92.69 90 LEU A C 1
ATOM 712 O O . LEU A 1 90 ? -6.167 -5.691 15.420 1.00 92.69 90 LEU A O 1
ATOM 716 N N . GLU A 1 91 ? -5.569 -3.959 14.108 1.00 90.12 91 GLU A N 1
ATOM 717 C CA . GLU A 1 91 ? -5.711 -2.923 15.140 1.00 90.12 91 GLU A CA 1
ATOM 718 C C . GLU A 1 91 ? -7.145 -2.849 15.673 1.00 90.12 91 GLU A C 1
ATOM 720 O O . GLU A 1 91 ? -7.356 -2.836 16.886 1.00 90.12 91 GLU A O 1
ATOM 725 N N . LEU A 1 92 ? -8.147 -2.912 14.789 1.00 91.44 92 LEU A N 1
ATOM 726 C CA . LEU A 1 92 ? -9.565 -2.935 15.172 1.00 91.44 92 LEU A CA 1
ATOM 727 C C . LEU A 1 92 ? -9.955 -4.191 15.960 1.00 91.44 92 LEU A C 1
ATOM 729 O O . LEU A 1 92 ? -10.908 -4.168 16.739 1.00 91.44 92 LEU A O 1
ATOM 733 N N . LYS A 1 93 ? -9.226 -5.296 15.780 1.00 91.75 93 LYS A N 1
ATOM 734 C CA . LYS A 1 93 ? -9.388 -6.521 16.576 1.00 91.75 93 LYS A CA 1
ATOM 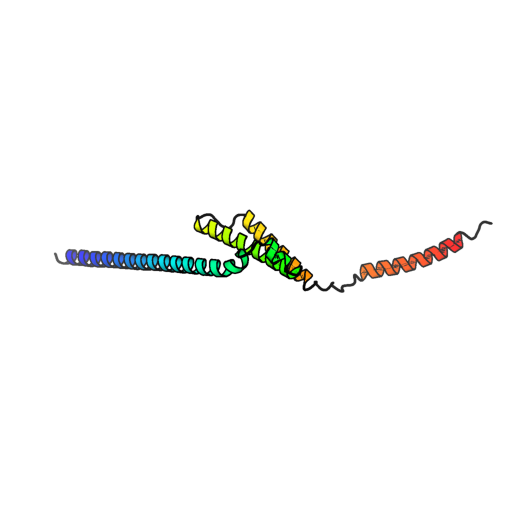735 C C . LYS A 1 93 ? -8.629 -6.482 17.903 1.00 91.75 93 LYS A C 1
ATOM 737 O O . LYS A 1 93 ? -8.730 -7.437 18.671 1.00 91.75 93 LYS A O 1
ATOM 742 N N . GLY A 1 94 ? -7.900 -5.404 18.189 1.00 89.94 94 GLY A N 1
ATOM 743 C CA . GLY A 1 94 ? -7.056 -5.283 19.376 1.00 89.94 94 GLY A CA 1
ATOM 744 C C . GLY A 1 94 ? -5.794 -6.146 19.312 1.00 89.94 94 GLY A C 1
ATOM 745 O O . GLY A 1 94 ? -5.198 -6.434 20.349 1.00 89.94 94 GLY A O 1
ATOM 746 N N . GLN A 1 95 ? -5.400 -6.593 18.117 1.00 88.00 95 GLN A N 1
ATOM 747 C CA . GLN A 1 95 ? -4.149 -7.303 17.888 1.00 88.00 95 GLN A CA 1
ATOM 748 C C . GLN A 1 95 ? -3.055 -6.303 17.496 1.00 88.00 95 GLN A C 1
ATOM 750 O O . GLN A 1 95 ? -3.320 -5.323 16.803 1.00 88.00 95 GLN A O 1
ATOM 755 N N . ASP A 1 96 ? -1.816 -6.554 17.924 1.00 78.12 96 ASP A N 1
ATOM 756 C CA . ASP A 1 96 ? -0.676 -5.731 17.513 1.00 78.12 96 ASP A CA 1
ATOM 757 C C . ASP A 1 96 ? -0.485 -5.823 15.990 1.00 78.12 96 ASP A C 1
ATOM 759 O O . ASP A 1 96 ? -0.350 -6.921 15.441 1.00 78.12 96 ASP A O 1
ATOM 763 N N . SER A 1 97 ? -0.477 -4.677 15.307 1.00 66.88 97 SER A N 1
ATOM 764 C CA . SER A 1 97 ? -0.208 -4.581 13.871 1.00 66.88 97 SER A CA 1
ATOM 765 C C . SER A 1 97 ? 1.265 -4.771 13.527 1.00 66.88 97 SER A C 1
ATOM 767 O O . SER A 1 97 ? 1.589 -5.060 12.375 1.00 66.88 97 SER A O 1
ATOM 769 N N . LYS A 1 98 ? 2.177 -4.703 14.504 1.00 74.12 98 LYS A N 1
ATOM 770 C CA . LYS A 1 98 ? 3.626 -4.910 14.320 1.00 74.12 98 LYS A CA 1
ATOM 771 C C . LYS A 1 98 ? 3.996 -6.388 14.232 1.00 74.12 98 LYS A C 1
ATOM 773 O O . LYS A 1 98 ? 4.945 -6.876 14.844 1.00 74.12 98 LYS A O 1
ATOM 778 N N . ILE A 1 99 ? 3.224 -7.136 13.454 1.00 83.69 99 ILE A N 1
ATOM 779 C CA . ILE A 1 99 ? 3.536 -8.523 13.150 1.00 83.69 99 ILE A CA 1
ATOM 780 C C . ILE A 1 99 ? 4.688 -8.521 12.153 1.00 83.69 99 ILE A C 1
ATOM 782 O O . ILE A 1 99 ? 4.629 -7.856 11.120 1.00 83.69 99 ILE A O 1
ATOM 786 N N . LYS A 1 100 ? 5.706 -9.342 12.422 1.00 84.94 100 LYS A N 1
ATOM 787 C CA . LYS A 1 100 ? 6.872 -9.538 11.547 1.00 84.94 100 LYS A CA 1
ATOM 788 C C . LYS A 1 100 ? 6.499 -9.701 10.064 1.00 84.94 100 LYS A C 1
ATOM 790 O O . LYS A 1 100 ? 7.164 -9.154 9.193 1.00 84.94 100 LYS A O 1
ATOM 795 N N . ILE A 1 101 ? 5.409 -10.420 9.779 1.00 87.81 101 ILE A N 1
ATOM 796 C CA . ILE A 1 101 ? 4.901 -10.640 8.416 1.00 87.81 101 ILE A CA 1
ATOM 797 C C . ILE A 1 101 ? 4.551 -9.310 7.727 1.00 87.81 101 ILE A C 1
ATOM 799 O O . ILE A 1 101 ? 4.888 -9.127 6.558 1.00 87.81 101 ILE A O 1
ATOM 803 N N . LEU A 1 102 ? 3.908 -8.380 8.439 1.00 88.12 102 LEU A N 1
ATOM 804 C CA . LEU A 1 102 ? 3.510 -7.072 7.920 1.00 88.12 102 LEU A CA 1
ATOM 805 C C . LEU A 1 102 ? 4.732 -6.177 7.671 1.00 88.12 102 LEU A C 1
ATOM 807 O O . LEU A 1 102 ? 4.817 -5.509 6.641 1.00 88.12 102 LEU A O 1
ATOM 811 N N . GLU A 1 103 ? 5.711 -6.210 8.578 1.00 89.44 103 GLU A N 1
ATOM 812 C CA . GLU A 1 103 ? 6.984 -5.494 8.423 1.00 89.44 103 GLU A CA 1
ATOM 813 C C . GLU A 1 103 ? 7.771 -5.977 7.197 1.00 89.44 103 GLU A C 1
ATOM 815 O O . GLU A 1 103 ? 8.330 -5.172 6.449 1.00 89.44 103 GLU A O 1
ATOM 820 N N . GLU A 1 104 ? 7.799 -7.290 6.959 1.00 93.69 104 GLU A N 1
ATOM 821 C CA . GLU A 1 104 ? 8.400 -7.879 5.759 1.00 93.69 104 GLU A CA 1
ATOM 822 C C . GLU A 1 104 ? 7.681 -7.416 4.482 1.00 93.69 104 GLU A C 1
ATOM 824 O O . GLU A 1 104 ? 8.346 -7.089 3.495 1.00 93.69 104 GLU A O 1
ATOM 829 N N . GLN A 1 105 ? 6.345 -7.316 4.498 1.00 93.44 105 GLN A N 1
ATOM 830 C CA . GLN A 1 105 ? 5.595 -6.780 3.356 1.00 93.44 105 GLN A CA 1
ATOM 831 C C . GLN A 1 105 ? 5.895 -5.297 3.115 1.00 93.44 105 GLN A C 1
ATOM 833 O O . GLN A 1 105 ? 6.096 -4.905 1.965 1.00 93.44 105 GLN A O 1
ATOM 838 N N . TYR A 1 106 ? 6.000 -4.477 4.165 1.00 93.19 106 TYR A N 1
ATOM 839 C CA . TYR A 1 106 ? 6.376 -3.067 4.021 1.00 93.19 106 TYR A CA 1
ATOM 840 C C . TYR A 1 106 ? 7.777 -2.898 3.426 1.00 93.19 106 TYR A C 1
ATOM 842 O O . TYR A 1 106 ? 7.951 -2.098 2.506 1.00 93.19 106 TYR A O 1
ATOM 850 N N . LYS A 1 107 ? 8.757 -3.694 3.874 1.00 95.44 107 LYS A N 1
ATOM 851 C CA . LYS A 1 107 ? 10.099 -3.713 3.263 1.00 95.44 107 LYS A CA 1
ATOM 852 C C . LYS A 1 107 ? 10.032 -4.087 1.787 1.00 95.44 107 LYS A C 1
ATOM 854 O O . LYS A 1 107 ? 10.605 -3.404 0.948 1.00 95.44 107 LYS A O 1
ATOM 859 N N . ARG A 1 108 ? 9.253 -5.114 1.442 1.00 95.38 108 ARG A N 1
ATOM 860 C CA . ARG A 1 108 ? 9.076 -5.533 0.047 1.00 95.38 108 ARG A CA 1
ATOM 861 C C . ARG A 1 108 ? 8.441 -4.441 -0.821 1.00 95.38 108 ARG A C 1
ATOM 863 O O . ARG A 1 108 ? 8.841 -4.276 -1.972 1.00 95.38 108 ARG A O 1
ATOM 870 N N . ILE A 1 109 ? 7.469 -3.698 -0.290 1.00 96.38 109 ILE A N 1
ATOM 871 C CA . ILE A 1 109 ? 6.860 -2.540 -0.962 1.00 96.38 109 ILE A CA 1
ATOM 872 C C . ILE A 1 109 ? 7.913 -1.448 -1.187 1.00 96.38 109 ILE A C 1
ATOM 874 O O . ILE A 1 109 ? 8.024 -0.934 -2.299 1.00 96.38 109 ILE A O 1
ATOM 878 N N . GLN A 1 110 ? 8.721 -1.132 -0.173 1.00 95.81 110 GLN A N 1
ATOM 879 C CA . GLN A 1 110 ? 9.803 -0.155 -0.287 1.00 95.81 110 GLN A CA 1
ATOM 880 C C . GLN A 1 110 ? 10.819 -0.559 -1.366 1.00 95.81 110 GLN A C 1
ATOM 882 O O . GLN A 1 110 ? 11.092 0.232 -2.270 1.00 95.81 110 GLN A O 1
ATOM 887 N N . ASP A 1 111 ? 11.288 -1.807 -1.344 1.00 96.50 111 ASP A N 1
ATOM 888 C CA . ASP A 1 111 ? 12.227 -2.340 -2.335 1.00 96.50 111 ASP A CA 1
ATOM 889 C C . ASP A 1 111 ? 11.649 -2.281 -3.758 1.00 96.50 111 ASP A C 1
ATOM 891 O O . ASP A 1 111 ? 12.344 -1.964 -4.725 1.00 96.50 111 ASP A O 1
ATOM 895 N N . CYS A 1 112 ? 10.363 -2.606 -3.922 1.00 95.88 112 CYS A N 1
ATOM 896 C CA . CYS A 1 112 ? 9.684 -2.514 -5.213 1.00 95.88 112 CYS A CA 1
ATOM 897 C C . CYS A 1 112 ? 9.532 -1.061 -5.685 1.00 95.88 112 CYS A C 1
ATOM 899 O O . CYS A 1 112 ? 9.730 -0.790 -6.869 1.00 95.88 112 CYS A O 1
ATOM 901 N N . SER A 1 113 ? 9.227 -0.128 -4.781 1.00 95.81 113 SER A N 1
ATOM 902 C CA . SER A 1 113 ? 9.172 1.306 -5.085 1.00 95.81 113 SER A CA 1
ATOM 903 C C . SER A 1 113 ? 10.525 1.828 -5.570 1.00 95.81 113 SER A C 1
ATOM 905 O O . SER A 1 113 ? 10.608 2.531 -6.582 1.00 95.81 113 SER A O 1
ATOM 907 N N . GLU A 1 114 ? 11.606 1.411 -4.910 1.00 96.06 114 GLU A N 1
ATOM 908 C CA . GLU A 1 114 ? 12.967 1.766 -5.300 1.00 96.06 114 GLU A CA 1
ATOM 909 C C . GLU A 1 114 ? 13.326 1.183 -6.672 1.00 96.06 114 GLU A C 1
ATOM 911 O O . GLU A 1 114 ? 13.832 1.899 -7.532 1.00 96.06 114 GLU A O 1
ATOM 916 N N . LYS A 1 115 ? 12.979 -0.081 -6.946 1.00 95.31 115 LYS A N 1
ATOM 917 C CA . LYS A 1 115 ? 13.178 -0.697 -8.272 1.00 95.31 115 LYS A CA 1
ATOM 918 C C . LYS A 1 115 ? 12.451 0.060 -9.381 1.00 95.31 115 LYS A C 1
ATOM 920 O O . LYS A 1 115 ? 13.032 0.279 -10.444 1.00 95.31 115 LYS A O 1
ATOM 925 N N . ILE A 1 116 ? 11.203 0.470 -9.149 1.00 95.25 116 ILE A N 1
ATOM 926 C CA . ILE A 1 116 ? 10.445 1.280 -10.114 1.00 95.25 116 ILE A CA 1
ATOM 927 C C . ILE A 1 116 ? 11.145 2.625 -10.318 1.00 95.25 116 ILE A C 1
ATOM 929 O O . ILE A 1 116 ? 11.378 3.027 -11.456 1.00 95.25 116 ILE A O 1
ATOM 933 N N . THR A 1 117 ? 11.538 3.288 -9.232 1.00 94.38 117 THR A N 1
ATOM 934 C CA . THR A 1 117 ? 12.214 4.592 -9.275 1.00 94.38 117 THR A CA 1
ATOM 935 C C . THR A 1 117 ? 13.538 4.517 -10.029 1.00 94.38 117 THR A C 1
ATOM 937 O O . THR A 1 117 ? 1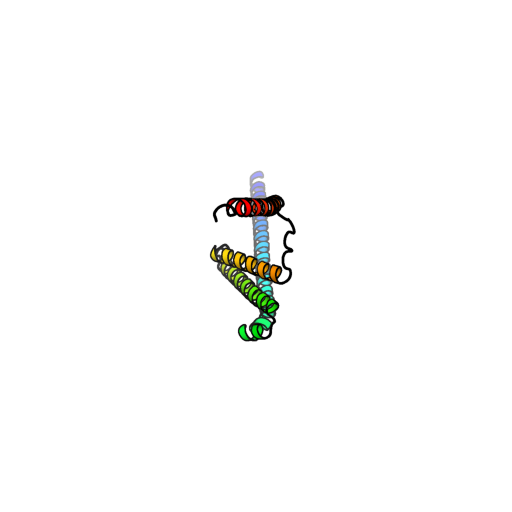3.760 5.323 -10.925 1.00 94.38 117 THR A O 1
ATOM 940 N N . ASN A 1 118 ? 14.360 3.505 -9.755 1.00 94.19 118 ASN A N 1
ATOM 941 C CA . ASN A 1 118 ? 15.635 3.264 -10.431 1.00 94.19 118 ASN A CA 1
ATOM 942 C C . ASN A 1 118 ? 15.455 2.836 -11.894 1.00 94.19 118 ASN A C 1
ATOM 944 O O . ASN A 1 118 ? 16.358 3.010 -12.700 1.00 94.19 118 ASN A O 1
ATOM 948 N N . THR A 1 119 ? 14.303 2.275 -12.267 1.00 93.12 119 THR A N 1
ATOM 949 C CA . THR A 1 119 ? 14.002 1.974 -13.677 1.00 93.12 119 THR A CA 1
ATOM 950 C C . THR A 1 119 ? 13.624 3.244 -14.440 1.00 93.12 119 THR A C 1
ATOM 952 O O . THR A 1 119 ? 14.021 3.415 -15.588 1.00 93.12 119 THR A O 1
ATOM 955 N N . VAL A 1 120 ? 12.862 4.142 -13.807 1.00 91.50 120 VAL A N 1
ATOM 956 C CA . VAL A 1 120 ? 12.444 5.428 -14.393 1.00 91.50 120 VAL A CA 1
ATOM 957 C C . VAL A 1 120 ? 13.616 6.412 -14.453 1.00 91.50 120 VAL A C 1
ATOM 959 O O . VAL A 1 120 ? 13.813 7.082 -15.461 1.00 91.50 120 VAL A O 1
ATOM 962 N N . ASN A 1 121 ? 14.391 6.482 -13.373 1.00 91.62 121 ASN A N 1
ATOM 963 C CA . ASN A 1 121 ? 15.535 7.363 -13.187 1.00 91.62 121 ASN A CA 1
ATOM 964 C C . ASN A 1 121 ? 16.744 6.504 -12.804 1.00 91.62 121 ASN A C 1
ATOM 966 O O . ASN A 1 121 ? 17.015 6.328 -11.612 1.00 91.62 121 ASN A O 1
ATOM 970 N N . PRO A 1 122 ? 17.454 5.928 -13.789 1.00 86.88 122 PRO A N 1
ATOM 971 C CA . PRO A 1 122 ? 18.593 5.076 -13.505 1.00 86.88 122 PRO A CA 1
ATOM 972 C C . PRO A 1 122 ? 19.645 5.849 -12.711 1.00 86.88 122 PRO A C 1
ATOM 974 O O . PRO A 1 122 ? 19.997 6.971 -13.099 1.00 86.88 122 PRO A O 1
ATOM 977 N N . PRO A 1 123 ? 20.160 5.278 -11.605 1.00 82.50 123 PRO A N 1
ATOM 978 C CA . PRO A 1 123 ? 21.263 5.890 -10.893 1.00 82.50 123 PRO A CA 1
ATOM 979 C C . PRO A 1 123 ? 22.421 6.055 -11.872 1.00 82.50 123 PRO A C 1
ATOM 981 O O . PRO A 1 123 ? 22.824 5.106 -12.550 1.00 82.50 123 PRO A O 1
ATOM 984 N N . GLN A 1 124 ? 22.927 7.284 -11.974 1.00 79.00 124 GLN A N 1
ATOM 985 C CA . GLN A 1 124 ? 24.066 7.560 -12.833 1.00 79.00 124 GLN A CA 1
ATOM 986 C C . GLN A 1 124 ? 25.237 6.705 -12.344 1.00 79.00 124 GLN A C 1
ATOM 988 O O . GLN A 1 124 ? 25.520 6.706 -11.139 1.00 79.00 124 GLN A O 1
ATOM 993 N N . PRO A 1 125 ? 25.917 5.964 -13.234 1.00 74.06 125 PRO A N 1
ATOM 994 C CA . PRO A 1 125 ? 27.104 5.235 -12.834 1.00 74.06 125 PRO A CA 1
ATOM 995 C C . PRO A 1 125 ? 28.076 6.232 -12.210 1.00 74.06 125 PRO A C 1
ATOM 997 O O . PRO A 1 125 ? 28.308 7.317 -12.754 1.00 74.06 125 PRO A O 1
ATOM 1000 N N . SER A 1 126 ? 28.654 5.880 -11.061 1.00 71.25 126 SER A N 1
ATOM 1001 C CA . SER A 1 126 ? 29.774 6.655 -10.558 1.00 71.25 126 SER A CA 1
ATOM 1002 C C . SER A 1 126 ? 30.879 6.544 -11.607 1.00 71.25 126 SER A C 1
ATOM 1004 O O . SER A 1 126 ? 31.467 5.488 -11.828 1.00 71.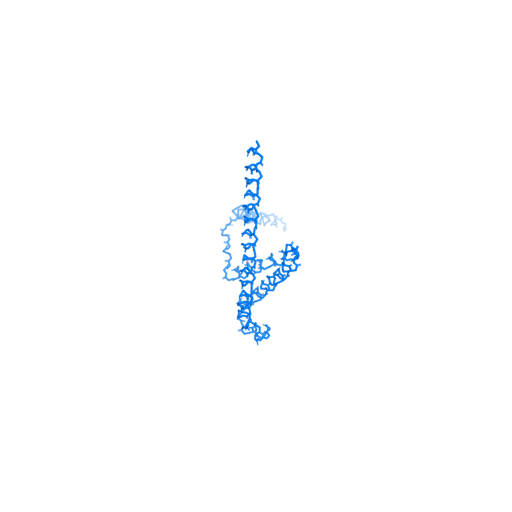25 126 SER A O 1
ATOM 1006 N N . LEU A 1 127 ? 31.165 7.646 -12.297 1.00 67.31 127 LEU A N 1
ATOM 1007 C CA . LEU A 1 127 ? 32.301 7.770 -13.215 1.00 67.31 127 LEU A CA 1
ATOM 1008 C C . LEU A 1 127 ? 33.639 7.766 -12.440 1.00 67.31 127 LEU A C 1
ATOM 1010 O O . LEU A 1 127 ? 34.604 8.427 -12.822 1.00 67.31 127 LEU A O 1
ATOM 1014 N N . SER A 1 128 ? 33.722 7.043 -11.316 1.00 72.44 128 SER A N 1
ATOM 1015 C CA . SER A 1 128 ? 34.942 6.877 -10.543 1.00 72.44 128 SER A CA 1
ATOM 1016 C C . SER A 1 128 ? 35.777 5.765 -11.173 1.00 72.44 128 SER A C 1
ATOM 1018 O O . SER A 1 128 ? 35.675 4.577 -10.878 1.00 72.44 128 SER A O 1
ATOM 1020 N N . ILE A 1 129 ? 36.656 6.169 -12.084 1.00 75.19 129 ILE A N 1
ATOM 1021 C CA . ILE A 1 129 ? 37.666 5.268 -12.631 1.00 75.19 129 ILE A CA 1
ATOM 1022 C C . ILE A 1 129 ? 38.584 4.834 -11.482 1.00 75.19 129 ILE A C 1
ATOM 1024 O O . ILE A 1 129 ? 39.257 5.663 -10.859 1.00 75.19 129 ILE A O 1
ATOM 1028 N N . ASN A 1 130 ? 38.658 3.527 -11.218 1.00 84.00 130 ASN A N 1
ATOM 1029 C CA . ASN A 1 130 ? 39.637 2.972 -10.290 1.00 84.00 130 ASN A CA 1
ATOM 1030 C C . ASN A 1 130 ? 41.043 3.127 -10.894 1.00 84.00 130 ASN A C 1
ATOM 1032 O O . ASN A 1 130 ? 41.512 2.282 -11.658 1.00 84.00 130 ASN A O 1
ATOM 1036 N N . ARG A 1 131 ? 41.719 4.232 -10.553 1.00 89.88 131 ARG A N 1
ATOM 1037 C CA . ARG A 1 131 ? 43.048 4.582 -11.085 1.00 89.88 131 ARG A CA 1
ATOM 1038 C C . ARG A 1 131 ? 44.094 3.500 -10.822 1.00 89.88 131 ARG A C 1
ATOM 1040 O O . ARG A 1 131 ? 44.984 3.315 -11.645 1.00 89.88 131 ARG A O 1
ATOM 1047 N N . ASN A 1 132 ? 43.988 2.778 -9.705 1.00 87.12 132 ASN A N 1
ATOM 1048 C CA . ASN A 1 132 ? 44.911 1.692 -9.386 1.00 87.12 132 ASN A CA 1
ATOM 1049 C C . ASN A 1 132 ? 44.699 0.510 -10.344 1.00 87.12 132 ASN A C 1
ATOM 1051 O O . ASN A 1 132 ? 45.650 0.067 -10.986 1.00 87.12 132 ASN A O 1
ATOM 1055 N N . ALA A 1 133 ? 43.451 0.073 -10.535 1.00 86.88 133 ALA A N 1
ATOM 1056 C CA . ALA A 1 133 ? 43.124 -0.961 -11.516 1.00 86.88 133 ALA A CA 1
ATOM 1057 C C . ALA A 1 133 ? 43.544 -0.548 -12.940 1.00 86.88 133 ALA A C 1
ATOM 1059 O O . ALA A 1 133 ? 44.229 -1.312 -13.615 1.00 86.88 133 ALA A O 1
ATOM 1060 N N . ALA A 1 134 ? 43.241 0.685 -13.359 1.00 89.44 134 ALA A N 1
ATOM 1061 C CA . ALA A 1 134 ? 43.671 1.228 -14.651 1.00 89.44 134 ALA A CA 1
ATOM 1062 C C . ALA A 1 134 ? 45.204 1.230 -14.805 1.00 89.44 134 ALA A C 1
ATOM 1064 O O . ALA A 1 134 ? 45.724 0.805 -15.834 1.00 89.44 134 ALA A O 1
ATOM 1065 N N . SER A 1 135 ? 45.947 1.627 -13.765 1.00 89.94 135 SER A N 1
ATOM 1066 C CA . SER A 1 135 ? 47.415 1.575 -13.765 1.00 89.94 135 SER A CA 1
ATOM 1067 C C . SER A 1 135 ? 47.943 0.144 -13.897 1.00 89.94 135 SER A C 1
ATOM 1069 O O . SER A 1 135 ? 48.915 -0.076 -14.617 1.00 89.94 135 SER A O 1
ATOM 1071 N N . ARG A 1 136 ? 47.300 -0.843 -13.258 1.00 92.56 136 ARG A N 1
ATOM 1072 C CA . ARG A 1 136 ? 47.662 -2.264 -13.399 1.00 92.56 136 ARG A CA 1
ATOM 1073 C C . ARG A 1 136 ? 47.420 -2.764 -14.823 1.00 92.56 136 ARG A C 1
ATOM 1075 O O . ARG A 1 136 ? 48.309 -3.415 -15.363 1.00 92.56 136 ARG A O 1
ATOM 1082 N N . PHE A 1 137 ? 46.292 -2.408 -15.443 1.00 89.88 137 PHE A N 1
ATOM 1083 C CA . PHE A 1 137 ? 46.020 -2.742 -16.846 1.00 89.88 137 PHE A CA 1
ATOM 1084 C C . PHE A 1 137 ? 47.065 -2.141 -17.792 1.00 89.88 137 PHE A C 1
ATOM 1086 O O . PHE A 1 137 ? 47.616 -2.859 -18.622 1.00 89.88 137 PHE A O 1
ATOM 1093 N N . ILE A 1 138 ? 47.405 -0.859 -17.619 1.00 89.12 138 ILE A N 1
ATOM 1094 C CA . ILE A 1 138 ? 48.431 -0.185 -18.429 1.00 89.12 138 ILE A CA 1
ATOM 1095 C C . ILE A 1 138 ? 49.797 -0.851 -18.239 1.00 89.12 138 ILE A C 1
ATOM 1097 O O . ILE A 1 138 ? 50.461 -1.181 -19.217 1.00 89.12 138 ILE A O 1
ATOM 1101 N N . LYS A 1 139 ? 50.216 -1.093 -16.990 1.00 88.44 139 LYS A N 1
ATOM 1102 C CA . LYS A 1 139 ? 51.503 -1.738 -16.698 1.00 88.44 139 LYS A CA 1
ATOM 1103 C C . LYS A 1 139 ? 51.589 -3.123 -17.321 1.00 88.44 139 LYS A C 1
ATOM 1105 O O . LYS A 1 139 ? 52.579 -3.402 -17.980 1.00 88.44 139 LYS A O 1
ATOM 1110 N N . HIS A 1 140 ? 50.558 -3.950 -17.149 1.00 88.38 140 HIS A N 1
ATOM 1111 C CA . HIS A 1 140 ? 50.549 -5.307 -17.684 1.00 88.38 140 HIS A CA 1
ATOM 1112 C C . HIS A 1 140 ? 50.547 -5.326 -19.217 1.00 88.38 140 HIS A C 1
ATOM 1114 O O . HIS A 1 140 ? 51.228 -6.153 -19.813 1.00 88.38 140 HIS A O 1
ATOM 1120 N N . ALA A 1 141 ? 49.821 -4.410 -19.866 1.00 85.44 141 ALA A N 1
ATOM 1121 C CA . ALA A 1 141 ? 49.838 -4.280 -21.322 1.00 85.44 141 ALA A CA 1
ATOM 1122 C C . ALA A 1 141 ? 51.229 -3.879 -21.853 1.00 85.44 141 ALA A C 1
ATOM 1124 O O . ALA A 1 141 ? 51.659 -4.376 -22.893 1.00 85.44 141 ALA A O 1
ATOM 112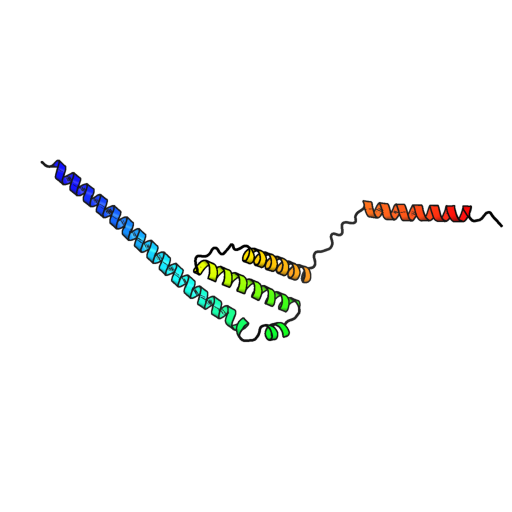5 N N . LEU A 1 142 ? 51.953 -3.023 -21.122 1.00 85.62 142 LEU A N 1
ATOM 1126 C CA . LEU A 1 142 ? 53.320 -2.625 -21.469 1.00 85.62 142 LEU A CA 1
ATOM 1127 C C . LEU A 1 142 ? 54.332 -3.757 -21.241 1.00 85.62 142 LEU A C 1
ATOM 1129 O O . LEU A 1 142 ? 55.132 -4.034 -22.131 1.00 85.62 142 LEU A O 1
ATOM 1133 N N . THR A 1 143 ? 54.281 -4.457 -20.103 1.00 84.12 143 THR A N 1
ATOM 1134 C CA . THR A 1 143 ? 55.198 -5.580 -19.847 1.00 84.12 143 THR A CA 1
ATOM 1135 C C . THR A 1 143 ? 54.955 -6.767 -20.768 1.00 84.12 143 THR A C 1
ATOM 1137 O O . THR A 1 143 ? 55.923 -7.422 -21.141 1.00 84.12 143 THR A O 1
ATOM 1140 N N . ASN A 1 144 ? 53.710 -7.046 -21.174 1.00 74.38 144 ASN A N 1
ATOM 1141 C CA . ASN A 1 144 ? 53.452 -8.134 -22.124 1.00 74.38 144 ASN A CA 1
ATOM 1142 C C . ASN A 1 144 ? 54.117 -7.863 -23.477 1.00 74.38 144 ASN A C 1
ATOM 1144 O O . ASN A 1 144 ? 54.778 -8.741 -24.015 1.00 74.38 144 ASN A O 1
ATOM 1148 N N . ARG A 1 145 ? 54.057 -6.618 -23.965 1.00 69.75 145 ARG A N 1
ATOM 1149 C CA . ARG A 1 145 ? 54.728 -6.217 -25.209 1.00 69.75 145 ARG A CA 1
ATOM 1150 C C . ARG A 1 145 ? 56.249 -6.396 -25.142 1.00 69.75 145 ARG A C 1
ATOM 1152 O O . ARG A 1 145 ? 56.861 -6.826 -26.119 1.00 69.75 145 ARG A O 1
ATOM 1159 N N . ASP A 1 146 ? 56.858 -6.081 -24.001 1.00 71.75 146 ASP A N 1
ATOM 1160 C CA . ASP A 1 146 ? 58.299 -6.269 -23.791 1.00 71.75 146 ASP A CA 1
ATOM 1161 C C . ASP A 1 146 ? 58.686 -7.749 -23.673 1.00 71.75 146 ASP A C 1
ATOM 1163 O O . ASP A 1 146 ? 59.774 -8.142 -24.104 1.00 71.75 146 ASP A O 1
ATOM 1167 N N . ASN A 1 147 ? 57.808 -8.578 -23.106 1.00 70.19 147 ASN A N 1
ATOM 1168 C CA . ASN A 1 147 ? 58.010 -10.020 -22.997 1.00 70.19 147 ASN A CA 1
ATOM 1169 C C . ASN A 1 147 ? 57.861 -10.713 -24.358 1.00 70.19 147 ASN A C 1
ATOM 1171 O O . ASN A 1 147 ? 58.760 -11.466 -24.727 1.00 70.19 147 ASN A O 1
ATOM 1175 N N . ASP A 1 148 ? 56.844 -10.366 -25.152 1.00 66.81 148 ASP A N 1
ATOM 1176 C CA . ASP A 1 148 ? 56.660 -10.863 -26.524 1.00 66.81 148 ASP A CA 1
ATOM 1177 C C . ASP A 1 148 ? 57.871 -10.503 -27.406 1.00 66.81 148 ASP A C 1
ATOM 1179 O O . ASP A 1 148 ? 58.408 -11.328 -28.150 1.00 66.81 148 ASP A O 1
ATOM 1183 N N . ALA A 1 149 ? 58.390 -9.276 -27.269 1.00 66.19 149 ALA A N 1
ATOM 1184 C CA . ALA A 1 149 ? 59.584 -8.820 -27.982 1.00 66.19 149 ALA A CA 1
ATOM 1185 C C . ALA A 1 149 ? 60.886 -9.515 -27.531 1.00 66.19 149 ALA A C 1
ATOM 1187 O O . ALA A 1 149 ? 61.881 -9.488 -28.265 1.00 66.19 149 ALA A O 1
ATOM 1188 N N . ARG A 1 150 ? 60.917 -10.104 -26.329 1.00 65.94 150 ARG A N 1
ATOM 1189 C CA . ARG A 1 150 ? 62.055 -10.873 -25.793 1.00 65.94 150 ARG A CA 1
ATOM 1190 C C . ARG A 1 150 ? 61.950 -12.357 -26.125 1.00 65.94 150 ARG A C 1
ATOM 1192 O O . ARG A 1 150 ? 62.972 -12.967 -26.431 1.00 65.94 150 ARG A O 1
ATOM 1199 N N . GLU A 1 151 ? 60.750 -12.923 -26.104 1.00 65.94 151 GLU A N 1
ATOM 1200 C CA . GLU A 1 151 ? 60.478 -14.308 -26.491 1.00 65.94 151 GLU A CA 1
ATOM 1201 C C . GLU A 1 151 ? 60.759 -14.528 -27.982 1.00 65.94 151 GLU A C 1
ATOM 1203 O O . GLU A 1 151 ? 61.502 -15.443 -28.340 1.00 65.94 151 GLU A O 1
ATOM 1208 N N . ASN A 1 152 ? 60.333 -13.596 -28.841 1.00 63.72 152 ASN A N 1
ATOM 1209 C CA . ASN A 1 152 ? 60.597 -13.658 -30.282 1.00 63.72 152 ASN A CA 1
ATOM 1210 C C . ASN A 1 152 ? 62.102 -13.555 -30.637 1.00 63.72 152 ASN A C 1
ATOM 1212 O O . ASN A 1 152 ? 62.536 -14.035 -31.679 1.00 63.72 152 ASN A O 1
ATOM 1216 N N . ARG A 1 153 ? 62.935 -12.974 -29.754 1.00 61.47 153 ARG A N 1
ATOM 1217 C CA . ARG A 1 153 ? 64.409 -12.967 -29.902 1.00 61.47 153 ARG A CA 1
ATOM 1218 C C . ARG A 1 153 ? 65.086 -14.234 -29.377 1.00 61.47 153 ARG A C 1
ATOM 1220 O O . ARG A 1 153 ? 66.217 -14.504 -29.763 1.00 61.47 153 ARG A O 1
ATOM 1227 N N . ARG A 1 154 ? 64.435 -14.988 -28.486 1.00 62.69 154 ARG A N 1
ATOM 1228 C CA . ARG A 1 154 ? 64.966 -16.235 -27.907 1.00 62.69 154 ARG A CA 1
ATOM 1229 C C . ARG A 1 154 ? 64.590 -17.468 -28.732 1.00 62.69 154 ARG A C 1
ATOM 1231 O O . ARG A 1 154 ? 65.377 -18.404 -28.780 1.00 62.69 154 ARG A O 1
ATOM 1238 N N . GLY A 1 155 ? 63.449 -17.450 -29.423 1.00 60.06 155 GLY A N 1
ATOM 1239 C CA . GLY A 1 155 ? 63.015 -18.526 -30.327 1.00 60.06 155 GLY A CA 1
ATOM 1240 C C . GLY A 1 155 ? 63.653 -18.515 -31.726 1.00 60.06 155 GLY A C 1
ATOM 1241 O O . GLY A 1 155 ? 63.436 -19.443 -32.496 1.00 60.06 155 GLY A O 1
ATOM 1242 N N . GLY A 1 156 ? 64.440 -17.489 -32.073 1.00 57.62 156 GLY A N 1
ATOM 1243 C CA . GLY A 1 156 ? 65.056 -17.330 -33.400 1.00 57.62 156 GLY A CA 1
ATOM 1244 C C . GLY A 1 156 ? 66.410 -18.024 -33.603 1.00 57.62 156 GLY A C 1
ATOM 1245 O O . GLY A 1 156 ? 67.025 -17.840 -34.649 1.00 57.62 156 GLY A O 1
ATOM 1246 N N . GLY A 1 157 ? 66.901 -18.787 -32.624 1.00 54.72 157 GLY A N 1
ATOM 1247 C CA . GLY A 1 157 ? 68.216 -19.429 -32.673 1.00 54.72 157 GLY A CA 1
ATOM 1248 C C . GLY A 1 157 ? 68.139 -20.931 -32.448 1.00 54.72 157 GLY A C 1
ATOM 1249 O O . GLY A 1 157 ? 68.491 -21.376 -31.367 1.00 54.72 157 GLY A O 1
ATOM 1250 N N . LEU A 1 158 ? 67.657 -21.677 -33.443 1.00 52.41 158 LEU A N 1
ATOM 1251 C CA . LEU A 1 158 ? 67.966 -23.091 -33.713 1.00 52.41 158 LEU A CA 1
ATOM 1252 C C . LEU A 1 158 ? 67.290 -23.464 -35.044 1.00 52.41 158 LEU A C 1
ATOM 1254 O O . LEU A 1 158 ? 66.137 -23.890 -35.090 1.00 52.41 158 LEU A O 1
ATOM 1258 N N . LYS A 1 159 ? 68.021 -23.241 -36.135 1.00 49.69 159 LYS A N 1
ATOM 1259 C CA . LYS A 1 159 ? 67.879 -23.952 -37.404 1.00 49.69 159 LYS A CA 1
ATOM 1260 C C . LYS A 1 159 ? 69.263 -24.425 -37.808 1.00 49.69 159 LYS A C 1
ATOM 1262 O O . LYS A 1 159 ? 70.206 -23.627 -37.605 1.00 49.69 159 LYS A O 1
#

Foldseek 3Di:
DPPVVVVVVVVVVVVVVVVVVVVVVVVVVVVVVVVVVVVVVVVVVVVCVVCCVVPVDDLVVVLVPDDPLVSLVNVLVVLVVVLVVVLVVCVVVVHHSPDPVSVVSVVVSVVSVVVSVCVVPPDDPPPDDPVVVVVVVVVVVVVVVVVVVVVVVVVPPDD